Protein AF-A0A228QDD9-F1 (afdb_monomer_lite)

Radius of gyration: 31.4 Å; chains: 1; bounding box: 68×25×90 Å

Sequence (110 aa):
MIADFSSIAVDLVELVRALELERATQLAQAARRGAQQSHFEDRQQTVHALTLAIVDAKKQRAKLFDVVDALPQSEQVHARHTVDGICRLLFDEQIASLVTRKRQISRPSR

Foldseek 3Di:
DVVVVVVVVVVVVVVVVVVVVVVVVVVVVVVVVVVVVVLVVVLVVLLVVLVVVLVVLVVVLVVQLVVLVPDDPVCSVVSVVVSVVVCCVPRVVVSVVSVVVSVVSVDPPD

Secondary structure (DSSP, 8-state):
-HHHHHHHHHHHHHHHHHHHHHHHHHHHHHHHHHHHHHHHHHHHHHHHHHHHHHHHHHHHHHHHHHHHHTS-HHHHHHHHHHHHHHHIIIIIHHHHHHHHHHHHHHS---

Structure (mmCIF, N/CA/C/O backbone):
data_AF-A0A228QDD9-F1
#
_entry.id   AF-A0A228QDD9-F1
#
loop_
_atom_site.group_PDB
_atom_site.id
_atom_site.type_symbol
_atom_site.label_atom_id
_atom_site.label_alt_id
_atom_site.label_comp_id
_atom_site.label_asym_id
_atom_site.label_entity_id
_atom_site.label_seq_id
_atom_site.pdbx_PDB_ins_code
_atom_site.Cartn_x
_atom_site.Cartn_y
_atom_site.Cartn_z
_atom_site.occupancy
_atom_site.B_iso_or_equiv
_atom_site.auth_seq_id
_atom_site.auth_comp_id
_atom_site.auth_asym_id
_atom_site.auth_atom_id
_atom_site.pdbx_PDB_model_num
ATOM 1 N N . MET A 1 1 ? 46.496 -7.092 -55.578 1.00 53.59 1 MET A N 1
ATOM 2 C CA . MET A 1 1 ? 46.090 -5.692 -55.339 1.00 53.59 1 MET A CA 1
ATOM 3 C C . MET A 1 1 ? 44.580 -5.511 -55.255 1.00 53.59 1 MET A C 1
ATOM 5 O O . MET A 1 1 ? 44.153 -5.104 -54.195 1.00 53.59 1 MET A O 1
ATOM 9 N N . ILE A 1 2 ? 43.744 -5.821 -56.261 1.00 56.31 2 ILE A N 1
ATOM 10 C CA . ILE A 1 2 ? 42.271 -5.641 -56.116 1.00 56.31 2 ILE A CA 1
ATOM 11 C C . ILE A 1 2 ? 41.646 -6.622 -55.096 1.00 56.31 2 ILE A C 1
ATOM 13 O O . ILE A 1 2 ? 40.758 -6.231 -54.347 1.00 56.31 2 ILE A O 1
ATOM 17 N N . ALA A 1 3 ? 42.150 -7.860 -55.009 1.00 60.03 3 ALA A N 1
ATOM 18 C CA . ALA A 1 3 ? 41.656 -8.875 -54.068 1.00 60.03 3 ALA A CA 1
ATOM 19 C C . ALA A 1 3 ? 41.915 -8.538 -52.580 1.00 60.03 3 ALA A C 1
ATOM 21 O O . ALA A 1 3 ? 41.119 -8.912 -51.720 1.00 60.03 3 ALA A O 1
ATOM 22 N N . ASP A 1 4 ? 42.980 -7.785 -52.284 1.00 67.12 4 ASP A N 1
ATOM 23 C CA . ASP A 1 4 ? 43.366 -7.414 -50.913 1.00 67.12 4 ASP A CA 1
ATOM 24 C C . ASP A 1 4 ? 42.455 -6.319 -50.338 1.00 67.12 4 ASP A C 1
ATOM 26 O O . ASP A 1 4 ? 42.117 -6.327 -49.159 1.00 67.12 4 ASP A O 1
ATOM 30 N N . PHE A 1 5 ? 41.989 -5.390 -51.178 1.00 69.00 5 PHE A N 1
ATOM 31 C CA . PHE A 1 5 ? 41.057 -4.347 -50.739 1.00 69.00 5 PHE A CA 1
ATOM 32 C C . PHE A 1 5 ? 39.658 -4.900 -50.457 1.00 69.00 5 PHE A C 1
ATOM 34 O O . PHE A 1 5 ? 38.987 -4.419 -49.546 1.00 69.00 5 PHE A O 1
ATOM 41 N N . SER A 1 6 ? 39.221 -5.925 -51.198 1.00 77.62 6 SER A N 1
ATOM 42 C CA . SER A 1 6 ? 37.937 -6.580 -50.936 1.00 77.62 6 SER A CA 1
ATOM 43 C C . SER A 1 6 ? 37.924 -7.369 -49.627 1.00 77.62 6 SER A C 1
ATOM 45 O O . SER A 1 6 ? 36.913 -7.322 -48.933 1.00 77.62 6 SER A O 1
ATOM 47 N N . SER A 1 7 ? 39.017 -8.047 -49.250 1.00 80.81 7 SER A N 1
ATOM 48 C CA . SER A 1 7 ? 39.069 -8.762 -47.965 1.00 80.81 7 SER A CA 1
ATOM 49 C C . SER A 1 7 ? 39.084 -7.787 -46.788 1.00 80.81 7 SER A C 1
ATOM 51 O O . SER A 1 7 ? 38.299 -7.940 -45.861 1.00 80.81 7 SER A O 1
ATOM 53 N N . ILE A 1 8 ? 39.874 -6.711 -46.883 1.00 84.81 8 ILE A N 1
ATOM 54 C CA . ILE A 1 8 ? 39.914 -5.649 -45.866 1.00 84.81 8 ILE A CA 1
ATOM 55 C C . ILE A 1 8 ? 38.533 -4.997 -45.691 1.00 84.81 8 ILE A C 1
ATOM 57 O O . ILE A 1 8 ? 38.123 -4.700 -44.571 1.00 84.81 8 ILE A O 1
ATOM 61 N N . ALA A 1 9 ? 37.792 -4.777 -46.782 1.00 83.75 9 ALA A N 1
ATOM 62 C CA . ALA A 1 9 ? 36.445 -4.216 -46.712 1.00 83.75 9 ALA A CA 1
ATOM 63 C C . ALA A 1 9 ? 35.449 -5.150 -45.999 1.00 83.75 9 ALA A C 1
ATOM 65 O O . ALA A 1 9 ? 34.609 -4.667 -45.241 1.00 83.75 9 ALA A O 1
ATOM 66 N N . VAL A 1 10 ? 35.549 -6.467 -46.209 1.00 88.44 10 VAL A N 1
ATOM 67 C CA . VAL A 1 10 ? 34.721 -7.461 -45.504 1.00 88.44 10 VAL A CA 1
ATOM 68 C C . VAL A 1 10 ? 35.053 -7.474 -44.011 1.00 88.44 10 VAL A C 1
ATOM 70 O O . VAL A 1 10 ? 34.140 -7.332 -43.199 1.00 88.44 10 VAL A O 1
ATOM 73 N N . ASP A 1 11 ? 36.337 -7.521 -43.652 1.00 88.38 11 ASP A N 1
ATOM 74 C CA . ASP A 1 11 ? 36.786 -7.521 -42.253 1.00 88.38 11 ASP A CA 1
ATOM 75 C C . ASP A 1 11 ? 36.337 -6.250 -41.507 1.00 88.38 11 ASP A C 1
ATOM 77 O O . ASP A 1 11 ? 35.900 -6.304 -40.356 1.00 88.38 11 ASP A O 1
ATOM 81 N N . LEU A 1 12 ? 36.379 -5.090 -42.175 1.00 89.44 12 LEU A N 1
ATOM 82 C CA . LEU A 1 12 ? 35.881 -3.828 -41.622 1.00 89.44 12 LEU A CA 1
ATOM 83 C C . LEU A 1 12 ? 34.368 -3.857 -41.376 1.00 89.44 12 LEU A C 1
ATOM 85 O O . LEU A 1 12 ? 33.908 -3.364 -40.346 1.00 89.44 12 LEU A O 1
ATOM 89 N N . VAL A 1 13 ? 33.583 -4.433 -42.290 1.00 91.00 13 VAL A N 1
ATOM 90 C CA . VAL A 1 13 ? 32.127 -4.565 -42.120 1.00 91.00 13 VAL A CA 1
ATOM 91 C C . VAL A 1 13 ? 31.794 -5.513 -40.969 1.00 91.00 13 VAL A C 1
ATOM 93 O O . VAL A 1 13 ? 30.899 -5.216 -40.174 1.00 91.00 13 VAL A O 1
ATOM 96 N N . GLU A 1 14 ? 32.516 -6.625 -40.841 1.00 90.69 14 GLU A N 1
ATOM 97 C CA . GLU A 1 14 ? 32.343 -7.557 -39.725 1.00 90.69 14 GLU A CA 1
ATOM 98 C C . GLU A 1 14 ? 32.702 -6.913 -38.382 1.00 90.69 14 GLU A C 1
ATOM 100 O O . GLU A 1 14 ? 31.937 -7.040 -37.422 1.00 90.69 14 GLU A O 1
ATOM 105 N N . LEU A 1 15 ? 33.793 -6.144 -38.327 1.00 92.31 15 LEU A N 1
ATOM 106 C CA . LEU A 1 15 ? 34.191 -5.397 -37.135 1.00 92.31 15 LEU A CA 1
ATOM 107 C C . LEU A 1 15 ? 33.137 -4.355 -36.739 1.00 92.31 15 LEU A C 1
ATOM 109 O O . LEU A 1 15 ? 32.739 -4.289 -35.576 1.00 92.31 15 LEU A O 1
ATOM 113 N N . VAL A 1 16 ? 32.643 -3.564 -37.697 1.00 92.06 16 VAL A N 1
ATOM 114 C CA . VAL A 1 16 ? 31.580 -2.577 -37.448 1.00 92.06 16 VAL A CA 1
ATOM 115 C C . VAL A 1 16 ? 30.316 -3.268 -36.940 1.00 92.06 16 VAL A C 1
ATOM 117 O O . VAL A 1 16 ? 29.708 -2.813 -35.973 1.00 92.06 16 VAL A O 1
ATOM 120 N N . ARG A 1 17 ? 29.940 -4.406 -37.530 1.00 90.25 17 ARG A N 1
ATOM 121 C CA . ARG A 1 17 ? 28.781 -5.182 -37.079 1.00 90.25 17 ARG A CA 1
ATOM 122 C C . ARG A 1 17 ? 28.961 -5.703 -35.652 1.00 90.25 17 ARG A C 1
ATOM 124 O O . ARG A 1 17 ? 28.009 -5.653 -34.876 1.00 90.25 17 ARG A O 1
ATOM 131 N N . ALA A 1 18 ? 30.152 -6.185 -35.302 1.00 91.25 18 ALA A N 1
ATOM 132 C CA . ALA A 1 18 ? 30.461 -6.640 -33.949 1.00 91.25 18 ALA A CA 1
ATOM 133 C C . ALA A 1 18 ? 30.360 -5.493 -32.928 1.00 91.25 18 ALA A C 1
ATOM 135 O O . ALA A 1 18 ? 29.727 -5.664 -31.886 1.00 91.25 18 ALA A O 1
ATOM 136 N N . LEU A 1 19 ? 30.892 -4.312 -33.261 1.00 93.38 19 LEU A N 1
ATOM 137 C CA . LEU A 1 19 ? 30.814 -3.119 -32.411 1.00 93.38 19 LEU A CA 1
ATOM 138 C C . LEU A 1 19 ? 29.370 -2.643 -32.201 1.00 93.38 19 LEU A C 1
ATOM 140 O O . LEU A 1 19 ? 28.978 -2.330 -31.077 1.00 93.38 19 LEU A O 1
ATOM 144 N N . GLU A 1 20 ? 28.549 -2.627 -33.253 1.00 93.38 20 GLU A N 1
ATOM 145 C CA . GLU A 1 20 ? 27.135 -2.248 -33.138 1.00 93.38 20 GLU A CA 1
ATOM 146 C C . GLU A 1 20 ? 26.330 -3.261 -32.304 1.00 93.38 20 GLU A C 1
ATOM 148 O O . GLU A 1 20 ? 25.483 -2.871 -31.496 1.00 93.38 20 GLU A O 1
ATOM 153 N N . LEU A 1 21 ? 26.625 -4.561 -32.425 1.00 93.81 21 LEU A N 1
ATOM 154 C CA . LEU A 1 21 ? 26.017 -5.599 -31.583 1.00 93.81 21 LEU A CA 1
ATOM 155 C C . LEU A 1 21 ? 26.428 -5.465 -30.113 1.00 93.81 21 LEU A C 1
ATOM 157 O O . LEU A 1 21 ? 25.585 -5.599 -29.218 1.00 93.81 21 LEU A O 1
ATOM 161 N N . GLU A 1 22 ? 27.702 -5.179 -29.845 1.00 94.31 22 GLU A N 1
ATOM 162 C CA . GLU A 1 22 ? 28.185 -4.924 -28.490 1.00 94.31 22 GLU A CA 1
ATOM 163 C C . GLU A 1 22 ? 27.478 -3.703 -27.888 1.00 94.31 22 GLU A C 1
ATOM 165 O O . GLU A 1 22 ? 26.926 -3.778 -26.786 1.00 94.31 22 GLU A O 1
ATOM 170 N N . ARG A 1 23 ? 27.388 -2.607 -28.647 1.00 94.75 23 ARG A N 1
ATOM 171 C CA . ARG A 1 23 ? 26.689 -1.386 -28.235 1.00 94.75 23 ARG A CA 1
ATOM 172 C C . ARG A 1 23 ? 25.209 -1.636 -27.949 1.00 94.75 23 ARG A C 1
ATOM 174 O O . ARG A 1 23 ? 24.701 -1.191 -26.917 1.00 94.75 23 ARG A O 1
ATOM 181 N N . ALA A 1 24 ? 24.515 -2.375 -28.813 1.00 90.19 24 ALA A N 1
ATOM 182 C CA . ALA A 1 24 ? 23.118 -2.752 -28.600 1.00 90.19 24 ALA A CA 1
ATOM 183 C C . ALA A 1 24 ? 22.945 -3.579 -27.316 1.00 90.19 24 ALA A C 1
ATOM 185 O O . ALA A 1 24 ? 22.015 -3.347 -26.540 1.00 90.19 24 ALA A O 1
ATOM 186 N N . THR A 1 25 ? 23.878 -4.495 -27.047 1.00 94.12 25 THR A N 1
ATOM 187 C CA . THR A 1 25 ? 23.879 -5.313 -25.829 1.00 94.12 25 THR A CA 1
ATOM 188 C C . THR A 1 25 ? 24.075 -4.454 -24.580 1.00 94.12 25 THR A C 1
ATOM 190 O O . THR A 1 25 ? 23.336 -4.606 -23.605 1.00 94.12 25 THR A O 1
ATOM 193 N N . GLN A 1 26 ? 25.014 -3.505 -24.610 1.00 94.75 26 GLN A N 1
ATOM 194 C CA . GLN A 1 26 ? 25.250 -2.573 -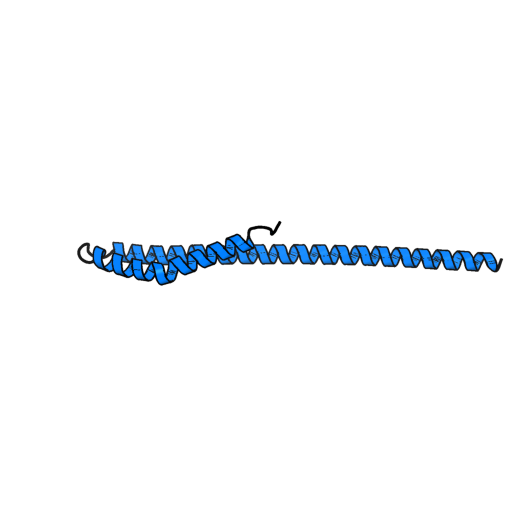23.504 1.00 94.75 26 GLN A CA 1
ATOM 195 C C . GLN A 1 26 ? 24.018 -1.697 -23.223 1.00 94.75 26 GLN A C 1
ATOM 197 O O . GLN A 1 26 ? 23.628 -1.535 -22.063 1.00 94.75 26 GLN A O 1
ATOM 202 N N . LEU A 1 27 ? 23.356 -1.185 -24.267 1.00 93.56 27 LEU A N 1
ATOM 203 C CA . LEU A 1 27 ? 22.119 -0.407 -24.136 1.00 93.56 27 LEU A CA 1
ATOM 204 C C . LEU A 1 27 ? 20.974 -1.244 -23.556 1.00 93.56 27 LEU A C 1
ATOM 206 O O . LEU A 1 27 ? 20.295 -0.795 -22.632 1.00 93.56 27 LEU A O 1
ATOM 210 N N . ALA A 1 28 ? 20.791 -2.477 -24.034 1.00 90.19 28 ALA A N 1
ATOM 211 C CA . ALA A 1 28 ? 19.779 -3.388 -23.507 1.00 90.19 28 ALA A CA 1
ATOM 212 C C . ALA A 1 28 ? 20.021 -3.714 -22.022 1.00 90.19 28 ALA A C 1
ATOM 214 O O . ALA A 1 28 ? 19.085 -3.723 -21.218 1.00 90.19 28 ALA A O 1
ATOM 215 N N . GLN A 1 29 ? 21.279 -3.926 -21.625 1.00 93.19 29 GLN A N 1
ATOM 216 C CA . GLN A 1 29 ? 21.649 -4.138 -20.225 1.00 93.19 29 GLN A CA 1
ATOM 217 C C . GLN A 1 29 ? 21.404 -2.893 -19.366 1.00 93.19 29 GLN A C 1
ATOM 219 O O . GLN A 1 29 ? 20.883 -3.010 -18.255 1.00 93.19 29 GLN A O 1
ATOM 224 N N . ALA A 1 30 ? 21.750 -1.702 -19.860 1.00 92.62 30 ALA A N 1
ATOM 225 C CA . ALA A 1 30 ? 21.490 -0.446 -19.164 1.00 92.62 30 ALA A CA 1
ATOM 226 C C . ALA A 1 30 ? 19.984 -0.214 -18.966 1.00 92.62 30 ALA A C 1
ATOM 228 O O . ALA A 1 30 ? 19.558 0.050 -17.842 1.00 92.62 30 ALA A O 1
ATOM 229 N N . ALA A 1 31 ? 19.179 -0.413 -20.014 1.00 88.56 31 ALA A N 1
ATOM 230 C CA . ALA A 1 31 ? 17.724 -0.310 -19.946 1.00 88.56 31 ALA A CA 1
ATOM 231 C C . ALA A 1 31 ? 17.125 -1.314 -18.948 1.00 88.56 31 ALA A C 1
ATOM 233 O O . ALA A 1 31 ? 16.288 -0.947 -18.125 1.00 88.56 31 ALA A O 1
ATOM 234 N N . ARG A 1 32 ? 17.604 -2.567 -18.953 1.00 90.88 32 ARG A N 1
ATOM 235 C CA . ARG A 1 32 ? 17.165 -3.594 -17.998 1.00 90.88 32 ARG A CA 1
ATOM 236 C C . ARG A 1 32 ? 17.487 -3.21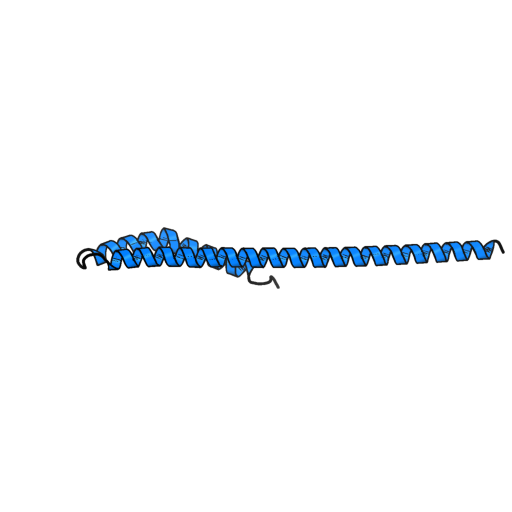3 -16.552 1.00 90.88 32 ARG A C 1
ATOM 238 O O . ARG A 1 32 ? 16.624 -3.368 -15.692 1.00 90.88 32 ARG A O 1
ATOM 245 N N . ARG A 1 33 ? 18.695 -2.706 -16.281 1.00 90.69 33 ARG A N 1
ATOM 246 C CA . ARG A 1 33 ? 19.081 -2.226 -14.941 1.00 90.69 33 ARG A CA 1
ATOM 247 C C . ARG A 1 33 ? 18.213 -1.050 -14.498 1.00 90.69 33 ARG A C 1
ATOM 249 O O . ARG A 1 33 ? 17.709 -1.074 -13.381 1.00 90.69 33 ARG A O 1
ATOM 256 N N . GLY A 1 34 ? 17.981 -0.080 -15.385 1.00 88.44 34 GLY A N 1
ATOM 257 C CA . GLY A 1 34 ? 17.104 1.061 -15.111 1.00 88.44 34 GLY A CA 1
ATOM 258 C C . GLY A 1 34 ? 15.675 0.632 -14.769 1.00 88.44 34 GLY A C 1
ATOM 259 O O . GLY A 1 34 ? 15.130 1.056 -13.754 1.00 88.44 34 GLY A O 1
ATOM 260 N N . ALA A 1 35 ? 15.097 -0.286 -15.550 1.00 83.06 35 ALA A N 1
ATOM 261 C CA . ALA A 1 35 ? 13.763 -0.827 -15.287 1.00 83.06 35 ALA A CA 1
ATOM 262 C C . ALA A 1 35 ? 13.684 -1.590 -13.951 1.00 83.06 35 ALA A C 1
ATOM 264 O O . ALA A 1 35 ? 12.718 -1.440 -13.206 1.00 83.06 35 ALA A O 1
ATOM 265 N N . GLN A 1 36 ? 14.705 -2.388 -13.618 1.00 86.75 36 GLN A N 1
ATOM 266 C CA . GLN A 1 36 ? 14.774 -3.099 -12.337 1.00 86.75 36 GLN A CA 1
ATOM 267 C C . GLN A 1 36 ? 14.861 -2.142 -11.146 1.00 86.75 36 GLN A C 1
ATOM 269 O O . GLN A 1 36 ? 14.210 -2.378 -10.128 1.00 86.75 36 GLN A O 1
ATOM 274 N N . GLN A 1 37 ? 15.649 -1.074 -11.277 1.00 86.94 37 GLN A N 1
ATOM 275 C CA . GLN A 1 37 ? 15.799 -0.069 -10.235 1.00 86.94 37 GLN A CA 1
ATOM 276 C C . GLN A 1 37 ? 14.500 0.711 -10.017 1.00 86.94 37 GLN A C 1
ATOM 278 O O . GLN A 1 37 ? 14.029 0.770 -8.885 1.00 86.94 37 GLN A O 1
ATOM 283 N N . SER A 1 38 ? 13.873 1.212 -11.085 1.00 85.31 38 SER A N 1
ATOM 284 C CA . SER A 1 38 ? 12.580 1.907 -10.999 1.00 85.31 38 SER A CA 1
ATOM 285 C C . SER A 1 38 ? 11.505 1.017 -10.370 1.00 85.31 38 SER A C 1
ATOM 287 O O . SER A 1 38 ? 10.859 1.423 -9.409 1.00 85.31 38 SER A O 1
ATOM 289 N N . HIS A 1 39 ? 11.387 -0.242 -10.802 1.00 87.25 39 HIS A N 1
ATOM 290 C CA . HIS A 1 39 ? 10.434 -1.179 -10.204 1.00 87.25 39 HIS A CA 1
ATOM 291 C C . HIS A 1 39 ? 10.713 -1.434 -8.710 1.00 87.25 39 HIS A C 1
ATOM 293 O O . HIS A 1 39 ? 9.790 -1.617 -7.914 1.00 87.25 39 HIS A O 1
ATOM 299 N N . PHE A 1 40 ? 11.985 -1.474 -8.302 1.00 87.38 40 PHE A N 1
ATOM 300 C CA . PHE A 1 40 ? 12.349 -1.596 -6.892 1.00 87.38 40 PHE A CA 1
ATOM 301 C C . PHE A 1 40 ? 11.977 -0.341 -6.093 1.00 87.38 40 PHE A C 1
ATOM 303 O O . PHE A 1 40 ? 11.416 -0.467 -5.004 1.00 87.38 40 PHE A O 1
ATOM 310 N N . GLU A 1 41 ? 12.254 0.849 -6.622 1.00 90.12 41 GLU A N 1
ATOM 311 C CA . GLU A 1 41 ? 11.910 2.128 -5.993 1.00 90.12 41 GLU A CA 1
ATOM 312 C C . GLU A 1 41 ? 10.389 2.276 -5.824 1.00 90.12 41 GLU A C 1
ATOM 314 O O . GLU A 1 41 ? 9.923 2.513 -4.707 1.00 90.12 41 GLU A O 1
ATOM 319 N N . ASP A 1 42 ? 9.605 2.004 -6.869 1.00 88.81 42 ASP A N 1
ATOM 320 C CA . ASP A 1 42 ? 8.135 2.045 -6.833 1.00 88.81 42 ASP A CA 1
ATOM 321 C C . ASP A 1 42 ? 7.563 1.069 -5.795 1.00 88.81 42 ASP A C 1
ATOM 323 O O . ASP A 1 42 ? 6.636 1.373 -5.030 1.00 88.81 42 ASP A O 1
ATOM 327 N N . ARG A 1 43 ? 8.158 -0.126 -5.716 1.00 88.56 43 ARG A N 1
ATOM 328 C CA . ARG A 1 43 ? 7.815 -1.138 -4.715 1.00 88.56 43 ARG A CA 1
ATOM 329 C C . ARG A 1 43 ? 8.091 -0.638 -3.296 1.00 88.56 43 ARG A C 1
ATOM 331 O O . ARG A 1 43 ? 7.241 -0.819 -2.421 1.00 88.56 43 ARG A O 1
ATOM 338 N N . GLN A 1 44 ? 9.249 -0.021 -3.053 1.00 90.62 44 GLN A N 1
ATOM 339 C CA . GLN A 1 44 ? 9.601 0.545 -1.744 1.00 90.62 44 GLN A CA 1
ATOM 340 C C . GLN A 1 44 ? 8.637 1.662 -1.342 1.00 90.62 44 GLN A C 1
ATOM 342 O O . GLN A 1 44 ? 8.110 1.643 -0.226 1.00 90.62 44 GLN A O 1
ATOM 347 N N . GLN A 1 45 ? 8.341 2.584 -2.260 1.00 91.69 45 GLN A N 1
ATOM 348 C CA . GLN A 1 45 ? 7.387 3.669 -2.027 1.00 91.69 45 GLN A CA 1
ATOM 349 C C . GLN A 1 45 ? 5.997 3.128 -1.675 1.00 91.69 45 GLN A C 1
ATOM 351 O O . GLN A 1 45 ? 5.387 3.557 -0.694 1.00 91.69 45 GLN A O 1
ATOM 356 N N . THR A 1 46 ? 5.526 2.115 -2.404 1.00 90.12 46 THR A N 1
ATOM 357 C CA . THR A 1 46 ? 4.223 1.491 -2.143 1.00 90.12 46 THR A CA 1
ATOM 358 C C . THR A 1 46 ? 4.179 0.812 -0.771 1.00 90.12 46 THR A C 1
ATOM 360 O O . THR A 1 46 ? 3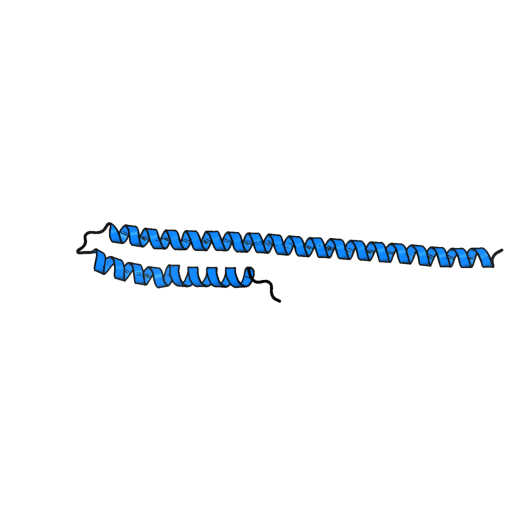.219 0.981 -0.016 1.00 90.12 46 THR A O 1
ATOM 363 N N . VAL A 1 47 ? 5.222 0.061 -0.399 1.00 92.88 47 VAL A N 1
ATOM 364 C CA . VAL A 1 47 ? 5.320 -0.571 0.930 1.00 92.88 47 VAL A CA 1
ATOM 365 C C . VAL A 1 47 ? 5.342 0.480 2.039 1.00 92.88 47 VAL A C 1
ATOM 367 O O . VAL A 1 47 ? 4.709 0.282 3.084 1.00 92.88 47 VAL A O 1
ATOM 370 N N . HIS A 1 48 ? 6.045 1.590 1.825 1.00 93.19 48 HIS A N 1
ATOM 371 C CA . HIS A 1 48 ? 6.092 2.699 2.767 1.00 93.19 48 HIS A CA 1
ATOM 372 C C . HIS A 1 48 ? 4.708 3.335 2.953 1.00 93.19 48 HIS A C 1
ATOM 374 O O . HIS A 1 48 ? 4.220 3.397 4.082 1.00 93.19 48 HIS A O 1
ATOM 380 N N . ALA A 1 49 ? 4.023 3.690 1.863 1.00 93.06 49 ALA A N 1
ATOM 381 C CA . ALA A 1 49 ? 2.678 4.265 1.905 1.00 93.06 49 ALA A CA 1
ATOM 382 C C . ALA A 1 49 ? 1.667 3.346 2.614 1.00 93.06 49 ALA A C 1
ATOM 384 O O . ALA A 1 49 ? 0.927 3.785 3.494 1.00 93.06 49 ALA A O 1
ATOM 385 N N . LEU A 1 50 ? 1.690 2.041 2.312 1.00 94.06 50 LEU A N 1
ATOM 386 C CA . LEU A 1 50 ? 0.854 1.054 3.005 1.00 94.06 50 LEU A CA 1
ATOM 387 C C . LEU A 1 50 ? 1.183 0.969 4.499 1.00 94.06 50 LEU A C 1
ATOM 389 O O . LEU A 1 50 ? 0.292 0.773 5.321 1.00 94.06 50 LEU A O 1
ATOM 393 N N . THR A 1 51 ? 2.457 1.113 4.869 1.00 94.62 51 THR A N 1
ATOM 394 C CA . THR A 1 51 ? 2.876 1.113 6.276 1.00 94.62 51 THR A CA 1
ATOM 395 C C . THR A 1 51 ? 2.294 2.303 7.027 1.00 94.62 51 THR A C 1
ATOM 397 O O . THR A 1 51 ? 1.757 2.103 8.116 1.00 94.62 51 THR A O 1
ATOM 400 N N . LEU A 1 52 ? 2.356 3.503 6.446 1.00 96.25 52 LEU A N 1
ATOM 401 C CA . LEU A 1 52 ? 1.761 4.702 7.035 1.00 96.25 52 LEU A CA 1
ATOM 402 C C . LEU A 1 52 ? 0.246 4.541 7.205 1.00 96.25 52 LEU A C 1
ATOM 404 O O . LEU A 1 52 ? -0.254 4.698 8.314 1.00 96.25 52 LEU A O 1
ATOM 408 N N . ALA A 1 53 ? -0.458 4.092 6.162 1.00 94.12 53 ALA A N 1
ATOM 409 C CA . ALA A 1 53 ? -1.904 3.871 6.218 1.00 94.12 53 ALA A CA 1
ATOM 410 C C . ALA A 1 53 ? -2.317 2.877 7.322 1.00 94.12 53 ALA A C 1
ATOM 412 O O . ALA A 1 53 ? -3.278 3.116 8.050 1.00 94.12 53 ALA A O 1
ATOM 413 N N . ILE A 1 54 ? -1.569 1.778 7.498 1.00 94.62 54 ILE A N 1
ATOM 414 C CA . ILE A 1 54 ? -1.818 0.805 8.577 1.00 94.62 54 ILE A CA 1
ATOM 415 C C . ILE A 1 54 ? -1.627 1.447 9.956 1.00 94.62 54 ILE A C 1
ATOM 417 O O . ILE A 1 54 ? -2.414 1.192 10.869 1.00 94.62 54 ILE A O 1
ATOM 421 N N . VAL A 1 55 ? -0.563 2.234 10.134 1.00 95.81 55 VAL A N 1
ATOM 422 C CA . VAL A 1 55 ? -0.2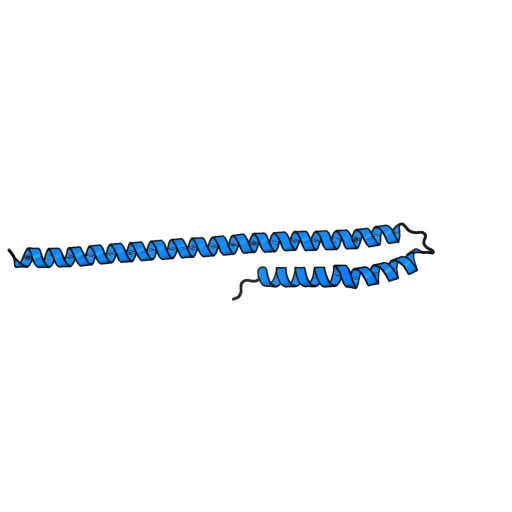78 2.911 11.407 1.00 95.81 55 VAL A CA 1
ATOM 423 C C . VAL A 1 55 ? -1.374 3.920 11.731 1.00 95.81 55 VAL A C 1
ATOM 425 O O . VAL A 1 55 ? -1.854 3.944 12.864 1.00 95.81 55 VAL A O 1
ATOM 428 N N . ASP A 1 56 ? -1.806 4.703 10.748 1.00 92.69 56 ASP A N 1
ATOM 429 C CA . ASP A 1 56 ? -2.843 5.712 10.939 1.00 92.69 56 ASP A CA 1
ATOM 430 C C . ASP A 1 56 ? -4.204 5.084 11.248 1.00 92.69 56 ASP A C 1
ATOM 432 O O . ASP A 1 56 ? -4.849 5.495 12.213 1.00 92.69 56 ASP A O 1
ATOM 436 N N . ALA A 1 57 ? -4.596 4.020 10.539 1.00 90.69 57 ALA A N 1
ATOM 437 C CA . ALA A 1 57 ? -5.820 3.273 10.839 1.00 90.69 57 ALA A CA 1
ATOM 438 C C . ALA A 1 57 ? -5.803 2.695 12.267 1.00 90.69 57 ALA A C 1
ATOM 440 O O . ALA A 1 57 ? -6.779 2.812 13.010 1.00 90.69 57 ALA A O 1
ATOM 441 N N . LYS A 1 58 ? -4.664 2.138 12.707 1.00 92.50 58 LYS A N 1
ATOM 442 C CA . LYS A 1 58 ? -4.499 1.653 14.088 1.00 92.50 58 LYS A CA 1
ATOM 443 C C . LYS A 1 58 ? -4.594 2.774 15.120 1.00 92.50 58 LYS A C 1
ATOM 445 O O . LYS A 1 58 ? -5.212 2.577 16.163 1.00 92.50 58 LYS A O 1
ATOM 450 N N . LYS A 1 59 ? -4.003 3.940 14.842 1.00 94.06 59 LYS A N 1
ATOM 451 C CA . LYS A 1 59 ? -4.104 5.116 15.718 1.00 94.06 59 LYS A CA 1
ATOM 452 C C . LYS A 1 59 ? -5.542 5.614 15.822 1.00 94.06 59 LYS A C 1
ATOM 454 O O . LYS A 1 59 ? -5.978 5.939 16.918 1.00 94.06 59 LYS A O 1
ATOM 459 N N . GLN A 1 60 ? -6.276 5.676 14.713 1.00 91.00 60 GLN A N 1
ATOM 460 C CA . GLN A 1 60 ? -7.684 6.081 14.716 1.00 91.00 60 GLN A CA 1
ATOM 461 C C . GLN A 1 60 ? -8.541 5.113 15.536 1.00 91.00 60 GLN A C 1
ATOM 463 O O . GLN A 1 60 ? -9.295 5.558 16.397 1.00 91.00 60 GLN A O 1
ATOM 468 N N . ARG A 1 61 ? -8.346 3.800 15.353 1.00 91.31 61 ARG A N 1
ATOM 469 C CA . ARG A 1 61 ? -8.992 2.767 16.174 1.00 91.31 61 ARG A CA 1
ATOM 470 C C . ARG A 1 61 ? -8.692 2.957 17.663 1.00 91.31 61 ARG A C 1
ATOM 472 O O . ARG A 1 61 ? -9.615 2.935 18.464 1.00 91.31 61 ARG A O 1
ATOM 479 N N . ALA A 1 62 ? -7.427 3.167 18.035 1.00 91.62 62 ALA A N 1
ATOM 480 C CA . ALA A 1 62 ? -7.039 3.386 19.431 1.00 91.62 62 ALA A CA 1
ATOM 481 C C . ALA A 1 62 ? -7.718 4.628 20.030 1.00 91.62 62 ALA A C 1
ATOM 483 O O . ALA A 1 62 ? -8.342 4.520 21.077 1.00 91.62 62 ALA A O 1
ATOM 484 N N . LYS A 1 63 ? -7.718 5.757 19.308 1.00 93.12 63 LYS A N 1
ATOM 485 C CA . LYS A 1 63 ? -8.386 6.992 19.750 1.00 93.12 63 LYS A CA 1
ATOM 486 C C . LYS A 1 63 ? -9.877 6.802 20.028 1.00 93.12 63 LYS A C 1
ATOM 488 O O . LYS A 1 63 ? -10.402 7.434 20.935 1.00 93.12 63 LYS A O 1
ATOM 493 N N . LEU A 1 64 ? -10.568 5.958 19.258 1.00 91.38 64 LEU A N 1
ATOM 494 C CA . LEU A 1 64 ? -11.979 5.659 19.517 1.00 91.38 64 LEU A CA 1
ATOM 495 C C . LEU A 1 64 ? -12.168 4.935 20.852 1.00 91.38 64 LEU A C 1
ATOM 497 O O . LEU A 1 64 ? -13.101 5.253 21.582 1.00 91.38 64 LEU A O 1
ATOM 501 N N . PHE A 1 65 ? -11.275 4.005 21.193 1.00 93.56 65 PHE A N 1
ATOM 502 C CA . PHE A 1 65 ? -11.308 3.340 22.495 1.00 93.56 65 PHE A CA 1
ATOM 503 C C . PHE A 1 65 ? -10.879 4.268 23.635 1.00 93.56 65 PHE A C 1
ATOM 505 O O . PHE A 1 65 ? -11.518 4.235 24.678 1.00 93.56 65 PHE A O 1
ATOM 512 N N . ASP A 1 66 ? -9.913 5.163 23.416 1.00 95.12 66 ASP A N 1
ATOM 513 C CA . ASP A 1 66 ? -9.541 6.178 24.411 1.00 95.12 66 ASP A CA 1
ATOM 514 C C . ASP A 1 66 ? -10.740 7.083 24.763 1.00 95.12 66 ASP A C 1
ATOM 516 O O . ASP A 1 66 ? -10.950 7.433 25.923 1.00 95.12 66 ASP A O 1
ATOM 520 N N . VAL A 1 67 ? -11.569 7.437 23.769 1.00 93.75 67 VAL A N 1
ATOM 521 C CA . VAL A 1 67 ? -12.808 8.208 23.985 1.00 93.75 67 VAL A CA 1
ATOM 522 C C . VAL A 1 67 ? -13.841 7.402 24.771 1.00 93.75 67 VAL A C 1
ATOM 524 O O . VAL A 1 67 ? -14.504 7.958 25.642 1.00 93.75 67 VAL A O 1
ATOM 527 N N . VAL A 1 68 ? -13.974 6.102 24.494 1.00 93.94 68 VAL A N 1
ATOM 528 C CA . VAL A 1 68 ? -14.859 5.216 25.266 1.00 93.94 68 VAL A CA 1
ATOM 529 C C . VAL A 1 68 ? -14.404 5.125 26.719 1.00 93.94 68 VAL A C 1
ATOM 531 O O . VAL A 1 68 ? -15.233 5.218 27.619 1.00 93.94 68 VAL A O 1
ATOM 534 N N . ASP A 1 69 ? -13.102 4.992 26.956 1.00 93.56 69 ASP A N 1
ATOM 535 C CA . ASP A 1 69 ? -12.535 4.873 28.299 1.00 93.56 69 ASP A CA 1
ATOM 536 C C . ASP A 1 69 ? -12.664 6.180 29.109 1.00 93.56 69 ASP A C 1
ATOM 538 O O . ASP A 1 69 ? -12.645 6.149 30.340 1.00 93.56 69 ASP A O 1
ATOM 542 N N . ALA A 1 70 ? -12.867 7.321 28.442 1.00 94.94 70 ALA A N 1
ATOM 543 C CA . ALA A 1 70 ? -13.157 8.605 29.080 1.00 94.94 70 ALA A CA 1
ATOM 544 C C . ALA A 1 70 ? -14.629 8.776 29.521 1.00 94.94 70 ALA A C 1
ATOM 546 O O . ALA A 1 70 ? -14.944 9.741 30.220 1.00 94.94 70 ALA A O 1
ATOM 547 N N . LEU A 1 71 ? -15.538 7.873 29.130 1.00 93.69 71 LEU A N 1
ATOM 548 C CA . LEU A 1 71 ? -16.951 7.928 29.524 1.00 93.69 71 LEU A CA 1
ATOM 549 C C . LEU A 1 71 ? -17.166 7.474 30.980 1.00 93.69 71 LEU A C 1
ATOM 551 O O . LEU A 1 71 ? -16.350 6.722 31.521 1.00 93.69 71 LEU A O 1
ATOM 555 N N . PRO A 1 72 ? -18.289 7.855 31.621 1.00 94.62 72 PRO A N 1
ATOM 556 C CA . PRO A 1 72 ? -18.687 7.299 32.913 1.00 94.62 72 PRO A CA 1
ATOM 557 C C . PRO A 1 72 ? -18.798 5.767 32.866 1.00 94.62 72 PRO A C 1
ATOM 559 O O . PRO A 1 72 ? -19.316 5.208 31.898 1.00 94.62 72 PRO A O 1
ATOM 562 N N . GLN A 1 73 ? -18.375 5.068 33.928 1.00 90.94 73 GLN A N 1
ATOM 563 C CA . GLN A 1 73 ? -18.355 3.592 33.973 1.00 90.94 73 GLN A CA 1
ATOM 564 C C . GLN A 1 73 ? -19.705 2.935 33.641 1.00 90.94 73 GLN A C 1
ATOM 566 O O . GLN A 1 73 ? -19.729 1.862 33.039 1.00 90.94 73 GLN A O 1
ATOM 571 N N . SER A 1 74 ? -20.821 3.580 33.994 1.00 91.94 74 SER A N 1
ATOM 572 C CA . SER A 1 74 ? -22.178 3.113 33.678 1.00 91.94 74 SER A CA 1
ATOM 573 C C . SER A 1 74 ? -22.451 3.008 32.175 1.00 91.94 74 SER A C 1
ATOM 575 O O . SER A 1 74 ? -23.273 2.197 31.758 1.00 91.94 74 SER A O 1
ATOM 577 N N . GLU A 1 75 ? -21.758 3.803 31.360 1.00 92.69 75 GLU A N 1
ATOM 578 C CA . GLU A 1 75 ? -21.936 3.884 29.908 1.00 92.69 75 GLU A CA 1
ATOM 579 C C . GLU A 1 75 ? -20.814 3.170 29.140 1.00 92.69 75 GLU A C 1
ATOM 581 O O . GLU A 1 75 ? -21.028 2.728 28.008 1.00 92.69 75 GLU A O 1
ATOM 586 N N . GLN A 1 76 ? -19.643 2.983 29.764 1.00 92.94 76 GLN A N 1
ATOM 587 C CA . GLN A 1 76 ? -18.466 2.368 29.140 1.00 92.94 76 GLN A CA 1
ATOM 588 C C . G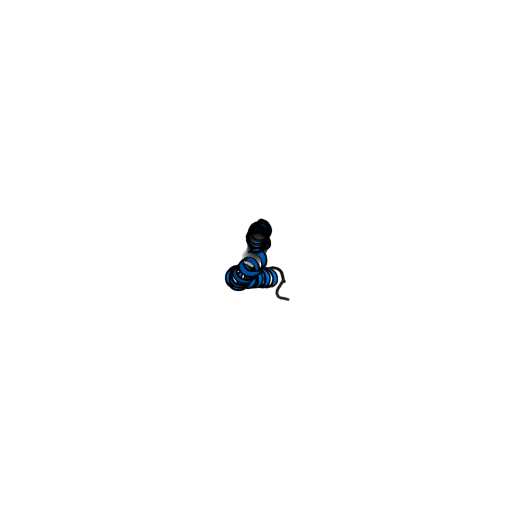LN A 1 76 ? -18.750 0.990 28.545 1.00 92.94 76 GLN A C 1
ATOM 590 O O . GLN A 1 76 ? -18.338 0.718 27.422 1.00 92.94 76 GLN A O 1
ATOM 595 N N . VAL A 1 77 ? -19.458 0.112 29.262 1.00 92.56 77 VAL A N 1
ATOM 596 C CA . VAL A 1 77 ? -19.710 -1.263 28.789 1.00 92.56 77 VAL A CA 1
ATOM 597 C C . VAL A 1 77 ? -20.508 -1.255 27.483 1.00 92.56 77 VAL A C 1
ATOM 599 O O . VAL A 1 77 ? -20.155 -1.956 26.532 1.00 92.56 77 VAL A O 1
ATOM 602 N N . HIS A 1 78 ? -21.554 -0.428 27.415 1.00 92.88 78 HIS A N 1
ATOM 603 C CA . HIS A 1 78 ? -22.394 -0.313 26.228 1.00 92.88 78 HIS A CA 1
ATOM 604 C C . HIS A 1 78 ? -21.649 0.371 25.075 1.00 92.88 78 HIS A C 1
ATOM 606 O O . HIS A 1 78 ? -21.607 -0.159 23.963 1.00 92.88 78 HIS A O 1
ATOM 612 N N . ALA A 1 79 ? -20.998 1.505 25.348 1.00 92.62 79 ALA A N 1
ATOM 613 C CA . ALA A 1 79 ? -20.225 2.243 24.354 1.00 92.62 79 ALA A CA 1
ATOM 614 C C . ALA A 1 79 ? -19.086 1.394 23.774 1.00 92.62 79 ALA A C 1
ATOM 616 O O . ALA A 1 79 ? -18.896 1.364 22.559 1.00 92.62 79 ALA A O 1
ATOM 617 N N . ARG A 1 80 ? -18.382 0.629 24.616 1.00 94.62 80 ARG A N 1
ATOM 618 C CA . ARG A 1 80 ? -17.297 -0.260 24.194 1.00 94.62 80 ARG A CA 1
ATOM 619 C C . ARG A 1 80 ? -17.780 -1.361 23.267 1.00 94.62 80 ARG A C 1
ATOM 621 O O . ARG A 1 80 ? -17.115 -1.629 22.273 1.00 94.62 80 ARG A O 1
ATOM 628 N N . HIS A 1 81 ? -18.928 -1.971 23.555 1.00 94.19 81 HIS A N 1
ATOM 629 C CA . HIS A 1 81 ? -19.498 -2.995 22.682 1.00 94.19 81 HIS A CA 1
ATOM 630 C C . HIS A 1 81 ? -19.882 -2.417 21.310 1.00 94.19 81 HIS A C 1
ATOM 632 O O . HIS A 1 81 ? -19.562 -3.000 20.273 1.00 94.19 81 HIS A O 1
ATOM 638 N N . THR A 1 82 ? -20.533 -1.252 21.289 1.00 93.31 82 THR A N 1
ATOM 639 C CA . THR A 1 82 ? -20.926 -0.572 20.045 1.00 93.31 82 THR A CA 1
ATOM 640 C C . THR A 1 82 ? -19.706 -0.158 19.220 1.00 93.31 82 THR A C 1
ATOM 642 O O . THR A 1 82 ? -19.636 -0.446 18.024 1.00 93.31 82 THR A O 1
ATOM 645 N N . VAL A 1 83 ? -18.711 0.465 19.857 1.00 93.19 83 VAL A N 1
ATOM 646 C CA . VAL A 1 83 ? -17.475 0.905 19.197 1.00 93.19 83 VAL A CA 1
ATOM 647 C C . VAL A 1 83 ? -16.643 -0.278 18.710 1.00 93.19 83 VAL A C 1
ATOM 649 O O . VAL A 1 83 ? -16.101 -0.197 17.610 1.00 93.19 83 VAL A O 1
ATOM 652 N N . ASP A 1 84 ? -16.575 -1.392 19.446 1.00 93.81 84 ASP A N 1
ATOM 653 C CA . ASP A 1 84 ? -15.885 -2.601 18.976 1.00 93.81 84 ASP A CA 1
ATOM 654 C C . ASP A 1 84 ? -16.533 -3.168 17.707 1.00 93.81 84 ASP A C 1
ATOM 656 O O . ASP A 1 84 ? -15.828 -3.480 16.747 1.00 93.81 84 ASP A O 1
ATOM 660 N N . GLY A 1 85 ? -17.869 -3.215 17.645 1.00 91.88 85 GLY A N 1
ATOM 661 C CA . GLY A 1 85 ? -18.592 -3.633 16.441 1.00 91.88 85 GLY A CA 1
ATOM 662 C C . GLY A 1 85 ? -18.276 -2.754 15.226 1.00 91.88 85 GLY A C 1
ATOM 663 O O . GLY A 1 85 ? -17.950 -3.265 14.154 1.00 91.88 85 GLY A O 1
ATOM 664 N N . ILE A 1 86 ? -18.293 -1.431 15.411 1.00 89.31 86 ILE A N 1
ATOM 665 C CA . ILE A 1 86 ? -17.926 -0.466 14.363 1.00 89.31 86 ILE A CA 1
ATOM 666 C C . ILE A 1 86 ? -16.457 -0.644 13.958 1.00 89.31 86 ILE A C 1
ATOM 668 O O . ILE A 1 86 ? -16.132 -0.626 12.771 1.00 89.31 86 ILE A O 1
ATOM 672 N N . CYS A 1 87 ? -15.562 -0.853 14.926 1.00 91.75 87 CYS A N 1
ATOM 673 C CA . CYS A 1 87 ? -14.137 -0.969 14.653 1.00 91.75 87 CYS A CA 1
ATOM 674 C C . CYS A 1 87 ? -13.779 -2.227 13.870 1.00 91.75 87 CYS A C 1
ATOM 676 O O . CYS A 1 87 ? -12.919 -2.167 12.989 1.00 91.75 87 CYS A O 1
ATOM 678 N N . ARG A 1 88 ? -14.459 -3.344 14.142 1.00 91.38 88 ARG A N 1
ATOM 679 C CA . ARG A 1 88 ? -14.283 -4.575 13.367 1.00 91.38 88 ARG A CA 1
ATOM 680 C C . ARG A 1 88 ? -14.635 -4.372 11.896 1.00 91.38 88 ARG A C 1
ATOM 682 O O . ARG A 1 88 ? -13.863 -4.773 11.031 1.00 91.38 88 ARG A O 1
ATOM 689 N N . LEU A 1 89 ? -15.759 -3.706 11.626 1.00 88.31 89 LEU A N 1
ATOM 690 C CA . LEU A 1 89 ? -16.246 -3.470 10.265 1.00 88.31 89 LEU A CA 1
ATOM 691 C C . LEU A 1 89 ? -15.404 -2.439 9.506 1.00 88.31 89 LEU A C 1
ATOM 693 O O . LEU A 1 89 ? -15.110 -2.625 8.331 1.00 88.31 89 LEU A O 1
ATOM 697 N N . LEU A 1 90 ? -15.016 -1.341 10.161 1.00 84.50 90 LEU A N 1
ATOM 698 C CA . LEU A 1 90 ? -14.373 -0.218 9.474 1.00 84.50 90 LEU A CA 1
ATOM 699 C C . LEU A 1 90 ? -12.843 -0.290 9.475 1.00 84.50 90 LEU A C 1
ATOM 701 O O . LEU A 1 90 ? -12.219 0.096 8.489 1.00 84.50 90 LEU A O 1
ATOM 705 N N . PHE A 1 91 ? -12.228 -0.772 10.558 1.00 86.62 91 PHE A N 1
ATOM 706 C CA . PHE A 1 91 ? -10.771 -0.752 10.711 1.00 86.62 91 PHE A CA 1
ATOM 707 C C . PHE A 1 91 ? -10.148 -2.131 10.559 1.00 86.62 91 PHE A C 1
ATOM 709 O O . PHE A 1 91 ? -9.149 -2.251 9.855 1.00 86.62 91 PHE A O 1
ATOM 716 N N . ASP A 1 92 ? -10.691 -3.173 11.189 1.00 87.31 92 ASP A N 1
ATOM 717 C CA . ASP A 1 92 ? -9.989 -4.461 11.247 1.00 87.31 92 ASP A CA 1
ATOM 718 C C . ASP A 1 92 ? -9.907 -5.127 9.860 1.00 87.31 92 ASP A C 1
ATOM 720 O O . ASP A 1 92 ? -8.826 -5.580 9.468 1.00 87.31 92 ASP A O 1
ATOM 724 N N . GLU A 1 93 ? -10.982 -5.089 9.062 1.00 88.12 93 GLU A N 1
ATOM 725 C CA . GLU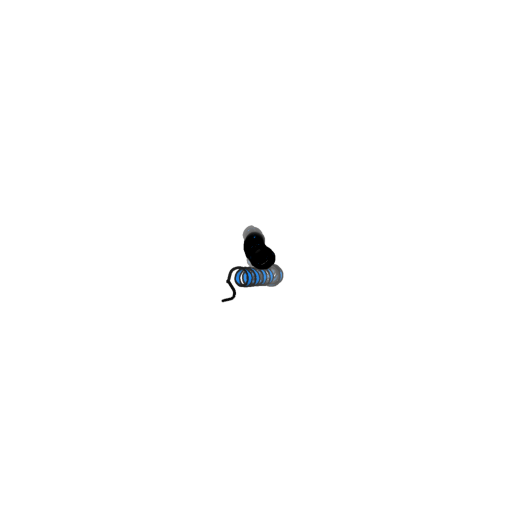 A 1 93 ? -10.959 -5.551 7.663 1.00 88.12 93 GLU A CA 1
ATOM 726 C C . GLU A 1 93 ? -9.995 -4.732 6.793 1.00 88.12 93 GLU A C 1
ATOM 728 O O . GLU A 1 93 ? -9.184 -5.286 6.040 1.00 88.12 93 GLU A O 1
ATOM 733 N N . GLN A 1 94 ? -10.027 -3.403 6.924 1.00 87.50 94 GLN A N 1
ATOM 734 C CA . GLN A 1 94 ? -9.166 -2.512 6.151 1.00 87.50 94 GLN A CA 1
ATOM 735 C C . GLN A 1 94 ? -7.686 -2.721 6.505 1.00 87.50 94 GLN A C 1
ATOM 737 O O . GLN A 1 94 ? -6.847 -2.879 5.617 1.00 87.50 94 GLN A O 1
ATOM 742 N N . ILE A 1 95 ? -7.356 -2.792 7.797 1.00 89.81 95 ILE A N 1
ATOM 743 C CA . ILE A 1 95 ? -6.007 -3.074 8.296 1.00 89.81 95 ILE A CA 1
ATOM 744 C C . ILE A 1 95 ? -5.540 -4.444 7.796 1.00 89.81 95 ILE A C 1
ATOM 746 O O . ILE A 1 95 ? -4.413 -4.557 7.310 1.00 89.81 95 ILE A O 1
ATOM 750 N N . ALA A 1 96 ? -6.382 -5.479 7.871 1.00 92.69 96 ALA A N 1
ATOM 751 C CA . ALA A 1 96 ? -6.046 -6.817 7.387 1.00 92.69 96 ALA A CA 1
ATOM 752 C C . ALA A 1 96 ? -5.756 -6.833 5.877 1.00 92.69 96 ALA A C 1
ATOM 754 O O . ALA A 1 96 ? -4.766 -7.433 5.439 1.00 92.69 96 ALA A O 1
ATOM 755 N N . SER A 1 97 ? -6.564 -6.123 5.087 1.00 92.88 97 SER A N 1
ATOM 756 C CA . SER A 1 97 ? -6.368 -5.965 3.643 1.00 92.88 97 SER A CA 1
ATOM 757 C C . SER A 1 97 ? -5.052 -5.246 3.324 1.00 92.88 97 SER A C 1
ATOM 759 O O . SER A 1 97 ? -4.223 -5.760 2.566 1.00 92.88 97 SER A O 1
ATOM 761 N N . LEU A 1 98 ? -4.786 -4.110 3.978 1.00 93.19 98 LEU A N 1
ATOM 762 C CA . LEU A 1 98 ? -3.549 -3.343 3.801 1.00 93.19 98 LEU A CA 1
ATOM 763 C C . LEU A 1 98 ? -2.307 -4.154 4.197 1.00 93.19 98 LEU A C 1
ATOM 765 O O . LEU A 1 98 ? -1.301 -4.139 3.485 1.00 93.19 98 LEU A O 1
ATOM 769 N N . VAL A 1 99 ? -2.372 -4.905 5.302 1.00 93.06 99 VAL A N 1
ATOM 770 C CA . VAL A 1 99 ? -1.291 -5.800 5.745 1.00 93.06 99 VAL A CA 1
ATOM 771 C C . VAL A 1 99 ? -1.044 -6.905 4.721 1.00 93.06 99 VAL A C 1
ATOM 773 O O . VAL A 1 99 ? 0.112 -7.192 4.399 1.00 93.06 99 VAL A O 1
ATOM 776 N N . THR A 1 100 ? -2.104 -7.516 4.194 1.00 93.56 100 THR A N 1
ATOM 777 C CA . THR A 1 100 ? -2.004 -8.571 3.176 1.00 93.56 100 THR A CA 1
ATOM 778 C C . THR A 1 100 ? -1.362 -8.032 1.904 1.00 93.56 100 THR A C 1
ATOM 780 O O . THR A 1 100 ? -0.373 -8.599 1.432 1.00 93.56 100 THR A O 1
ATOM 783 N N . ARG A 1 101 ? -1.832 -6.882 1.411 1.00 90.81 101 ARG A N 1
ATOM 784 C CA . ARG A 1 101 ? -1.263 -6.207 0.239 1.00 90.81 101 ARG A CA 1
ATOM 785 C C . ARG A 1 101 ? 0.203 -5.839 0.456 1.00 90.81 101 ARG A C 1
ATOM 787 O O . ARG A 1 101 ? 1.043 -6.130 -0.391 1.00 90.81 101 ARG A O 1
ATOM 794 N N . LYS A 1 102 ? 0.550 -5.290 1.625 1.00 92.62 102 LYS A N 1
ATOM 795 C CA . LYS A 1 102 ? 1.942 -4.995 1.992 1.00 92.62 102 LYS A CA 1
ATOM 796 C C . LYS A 1 102 ? 2.810 -6.255 1.965 1.00 92.62 102 LYS A C 1
ATOM 798 O O . LYS A 1 102 ? 3.912 -6.200 1.434 1.00 92.62 102 LYS A O 1
ATOM 803 N N . ARG A 1 103 ? 2.334 -7.386 2.503 1.00 89.88 103 ARG A N 1
ATOM 804 C CA . ARG A 1 103 ? 3.070 -8.668 2.510 1.00 89.88 103 ARG A CA 1
ATOM 805 C C . ARG A 1 103 ? 3.284 -9.237 1.109 1.00 89.88 103 ARG A C 1
ATOM 807 O O . ARG A 1 103 ? 4.361 -9.761 0.835 1.00 89.88 103 ARG A O 1
ATOM 814 N N . GLN A 1 104 ? 2.276 -9.149 0.243 1.00 89.12 104 GLN A N 1
ATOM 815 C CA . GLN A 1 104 ? 2.379 -9.572 -1.158 1.00 89.12 104 GLN A CA 1
ATOM 816 C C . GLN A 1 104 ? 3.432 -8.740 -1.889 1.00 89.12 104 GLN A C 1
ATOM 818 O O . GLN A 1 104 ? 4.324 -9.289 -2.527 1.00 89.12 104 GLN A O 1
ATOM 823 N N . ILE A 1 105 ? 3.390 -7.419 -1.706 1.00 87.19 105 ILE A N 1
ATOM 824 C CA . ILE A 1 105 ? 4.344 -6.506 -2.329 1.00 87.19 105 ILE A CA 1
ATOM 825 C C . ILE A 1 105 ? 5.716 -6.616 -1.674 1.00 87.19 105 ILE A C 1
ATOM 827 O O . ILE A 1 105 ? 6.694 -6.394 -2.356 1.00 87.19 105 ILE A O 1
ATOM 831 N N . SER A 1 106 ? 5.874 -6.994 -0.406 1.00 84.19 106 SER A N 1
ATOM 832 C CA . SER A 1 106 ? 7.199 -7.071 0.232 1.00 84.19 106 SER A CA 1
ATOM 833 C C . SER A 1 106 ? 7.953 -8.377 -0.042 1.00 84.19 106 SER A C 1
ATOM 835 O O . SER A 1 106 ? 9.165 -8.423 0.147 1.00 84.19 106 SER A O 1
ATOM 837 N N . ARG A 1 107 ? 7.273 -9.450 -0.469 1.00 77.12 107 ARG A N 1
ATOM 838 C CA . ARG A 1 107 ? 7.912 -10.747 -0.751 1.00 77.12 107 ARG A CA 1
ATOM 839 C C . ARG A 1 107 ? 8.350 -10.819 -2.213 1.00 77.12 107 ARG A C 1
ATOM 841 O O . ARG A 1 107 ? 7.507 -10.645 -3.089 1.00 77.12 107 ARG A O 1
ATOM 848 N N . PRO A 1 108 ? 9.641 -10.998 -2.536 1.00 58.84 108 PRO A N 1
ATOM 849 C CA . PRO A 1 108 ? 10.030 -11.276 -3.912 1.00 58.84 108 PRO A CA 1
ATOM 850 C C . PRO A 1 108 ? 9.354 -12.585 -4.331 1.00 58.84 108 PRO A C 1
ATOM 852 O O . PRO A 1 108 ? 9.486 -13.595 -3.638 1.00 58.84 108 PRO A O 1
ATOM 855 N N . SER A 1 109 ? 8.574 -12.543 -5.411 1.00 58.62 109 SER A N 1
ATOM 856 C CA . SER A 1 109 ? 8.188 -13.747 -6.143 1.00 58.62 109 SER A CA 1
ATOM 857 C C . SER A 1 109 ? 9.485 -14.479 -6.484 1.00 58.62 109 SER A C 1
ATOM 859 O O . SER A 1 109 ? 10.350 -13.895 -7.139 1.00 58.62 109 SER A O 1
ATOM 861 N N . ARG A 1 110 ? 9.659 -15.669 -5.900 1.00 46.06 110 ARG A N 1
ATOM 862 C CA . ARG A 1 110 ? 10.786 -16.558 -6.193 1.00 46.06 110 ARG A CA 1
ATOM 863 C C . ARG A 1 110 ? 10.760 -16.979 -7.652 1.00 46.06 110 ARG A C 1
ATOM 865 O O . ARG A 1 110 ? 9.633 -17.150 -8.168 1.00 46.06 110 ARG A O 1
#

pLDDT: mean 88.57, std 9.24, range [46.06, 96.25]